Protein AF-A0A7C6VVK5-F1 (afdb_monomer_lite)

Structure (mmCIF, N/CA/C/O backbone):
data_AF-A0A7C6VVK5-F1
#
_entry.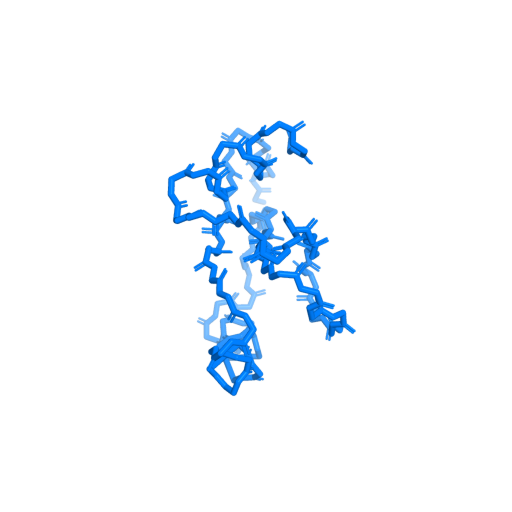id   AF-A0A7C6VVK5-F1
#
loop_
_atom_site.group_PDB
_atom_site.id
_atom_site.type_symbol
_atom_site.label_atom_id
_atom_site.label_alt_id
_atom_site.label_comp_id
_atom_site.label_asym_id
_atom_site.label_entity_id
_atom_site.label_seq_id
_atom_site.pdbx_PDB_ins_code
_atom_site.Cartn_x
_atom_site.Cartn_y
_atom_site.Cartn_z
_atom_site.occupancy
_atom_site.B_iso_or_equiv
_atom_site.auth_seq_id
_atom_site.auth_comp_id
_atom_site.auth_asym_id
_atom_site.auth_atom_id
_atom_site.pdbx_PDB_model_num
ATOM 1 N N . MET A 1 1 ? -13.585 0.503 19.750 1.00 48.09 1 MET A N 1
ATOM 2 C CA . MET A 1 1 ? -12.240 -0.082 19.545 1.00 48.09 1 MET A CA 1
ATOM 3 C C . MET A 1 1 ? -11.256 1.077 19.447 1.00 48.09 1 MET A C 1
ATOM 5 O O . MET A 1 1 ? -11.633 2.095 18.886 1.00 48.09 1 MET A O 1
ATOM 9 N N . LYS A 1 2 ? -10.078 1.008 20.082 1.00 45.41 2 LYS A N 1
ATOM 10 C CA . LYS A 1 2 ? -9.087 2.099 20.015 1.00 45.41 2 LYS A CA 1
ATOM 11 C C . LYS A 1 2 ? -8.516 2.166 18.595 1.00 45.41 2 LYS A C 1
ATOM 13 O O . LYS A 1 2 ? -7.988 1.161 18.130 1.00 45.41 2 LYS A O 1
ATOM 18 N N . ASN A 1 3 ? -8.599 3.326 17.944 1.00 51.75 3 ASN A N 1
ATOM 19 C CA . ASN A 1 3 ? -7.801 3.616 16.751 1.00 51.75 3 ASN A CA 1
ATOM 20 C C . ASN A 1 3 ? -6.337 3.662 17.194 1.00 51.75 3 ASN A C 1
ATOM 22 O O . ASN A 1 3 ? -5.947 4.587 17.906 1.00 51.75 3 ASN A O 1
ATOM 26 N N . ASN A 1 4 ? -5.554 2.639 16.857 1.00 57.41 4 ASN A N 1
ATOM 27 C CA . ASN A 1 4 ? -4.146 2.585 17.229 1.00 57.41 4 ASN A CA 1
ATOM 28 C C . ASN A 1 4 ? -3.319 3.197 16.094 1.00 57.41 4 ASN A C 1
ATOM 30 O O . ASN A 1 4 ? -2.772 2.472 15.269 1.00 57.41 4 ASN A O 1
ATOM 34 N N . TYR A 1 5 ? -3.251 4.533 16.055 1.00 64.06 5 TYR A N 1
ATOM 35 C CA . TYR A 1 5 ? -2.390 5.273 15.117 1.00 64.06 5 TYR A CA 1
ATOM 36 C C . TYR A 1 5 ? -0.892 4.949 15.287 1.00 64.06 5 TYR A C 1
ATOM 38 O O . TYR A 1 5 ? -0.085 5.358 14.464 1.00 64.06 5 TYR A O 1
ATOM 46 N N . ASP A 1 6 ? -0.525 4.181 16.317 1.00 83.12 6 ASP A N 1
ATOM 47 C CA . ASP A 1 6 ? 0.840 3.706 16.552 1.00 83.12 6 ASP A CA 1
ATOM 48 C C . ASP A 1 6 ? 1.273 2.583 15.588 1.00 83.12 6 ASP A C 1
ATOM 50 O O . ASP A 1 6 ? 2.447 2.216 15.570 1.00 83.12 6 ASP A O 1
ATOM 54 N N . MET A 1 7 ? 0.346 1.976 14.829 1.00 90.19 7 MET A N 1
ATOM 55 C CA . MET A 1 7 ? 0.651 0.851 13.936 1.00 90.19 7 MET A CA 1
ATOM 56 C C . MET A 1 7 ? -0.039 0.974 12.575 1.00 90.19 7 MET A C 1
ATOM 58 O O . MET A 1 7 ? -1.188 1.401 12.468 1.00 90.19 7 MET A O 1
ATOM 62 N N . ALA A 1 8 ? 0.661 0.522 11.535 1.00 93.94 8 ALA A N 1
ATOM 63 C CA . ALA A 1 8 ? 0.191 0.508 10.155 1.00 93.94 8 ALA A CA 1
ATOM 64 C C . ALA A 1 8 ? 0.566 -0.806 9.459 1.00 93.94 8 ALA A C 1
ATOM 66 O O . ALA A 1 8 ? 1.520 -1.485 9.848 1.00 93.94 8 ALA A O 1
ATOM 67 N N . ILE A 1 9 ? -0.171 -1.143 8.401 1.00 95.75 9 ILE A N 1
ATOM 68 C CA . ILE A 1 9 ? 0.159 -2.247 7.498 1.00 95.75 9 ILE A CA 1
ATOM 69 C C . ILE A 1 9 ? 0.797 -1.645 6.252 1.00 95.75 9 ILE A C 1
ATOM 71 O O . ILE A 1 9 ? 0.141 -0.922 5.509 1.00 95.75 9 ILE A O 1
ATOM 75 N N . LEU A 1 10 ? 2.066 -1.966 6.006 1.00 97.06 10 LEU A N 1
ATOM 76 C CA . LEU A 1 10 ? 2.751 -1.608 4.768 1.00 97.06 10 LEU A CA 1
ATOM 77 C C . LEU A 1 10 ? 2.883 -2.844 3.877 1.00 97.06 10 LEU A C 1
ATOM 79 O O . LEU A 1 10 ? 3.599 -3.789 4.210 1.00 97.06 10 LEU A O 1
ATOM 83 N N . VAL A 1 11 ? 2.229 -2.813 2.721 1.00 97.06 11 VAL A N 1
ATOM 84 C CA . VAL A 1 11 ? 2.397 -3.803 1.658 1.00 97.06 11 VAL A CA 1
ATOM 85 C C . VAL A 1 11 ? 3.422 -3.264 0.669 1.00 97.06 11 VAL A C 1
ATOM 87 O O . VAL A 1 11 ? 3.192 -2.260 -0.003 1.00 97.06 11 VAL A O 1
ATOM 90 N N . VAL A 1 12 ? 4.570 -3.929 0.585 1.00 96.56 12 VAL A N 1
ATOM 91 C CA . VAL A 1 12 ?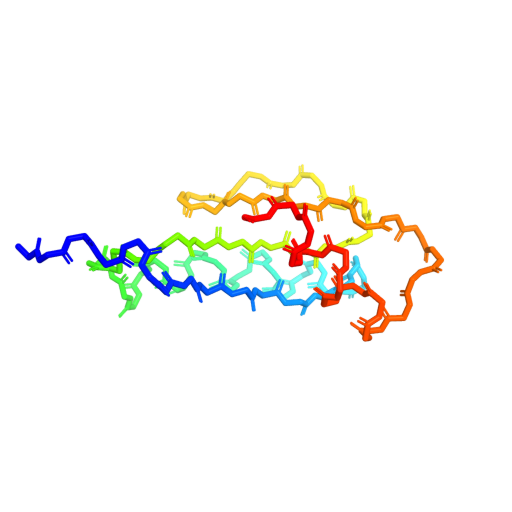 5.641 -3.577 -0.354 1.00 96.56 12 VAL A CA 1
ATOM 92 C C . VAL A 1 12 ? 5.526 -4.475 -1.575 1.00 96.56 12 VAL A C 1
ATOM 94 O O . VAL A 1 12 ? 5.409 -5.690 -1.431 1.00 96.56 12 VAL A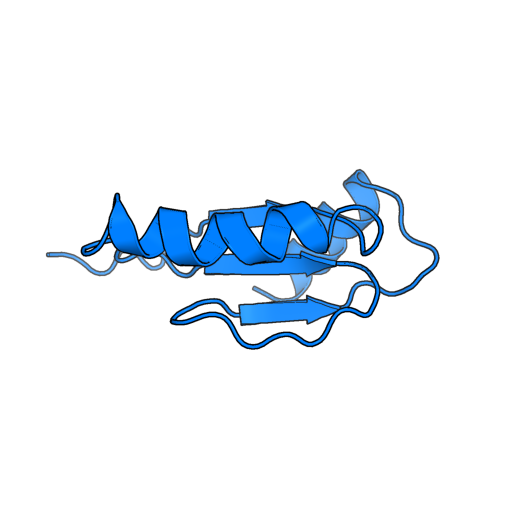 O 1
ATOM 97 N N . SER A 1 13 ? 5.540 -3.894 -2.772 1.00 95.56 13 SER A N 1
ATOM 98 C CA . SER A 1 13 ? 5.523 -4.650 -4.025 1.00 95.56 13 SER A CA 1
ATOM 99 C C . SER A 1 13 ? 6.141 -3.858 -5.185 1.00 95.56 13 SER A C 1
ATOM 101 O O . SER A 1 13 ? 6.724 -2.782 -5.010 1.00 95.56 13 SER A O 1
ATOM 103 N N . CYS A 1 14 ? 6.018 -4.402 -6.392 1.00 93.75 14 CYS A N 1
ATOM 104 C CA . CYS A 1 14 ? 6.321 -3.743 -7.654 1.00 93.75 14 CYS A CA 1
ATOM 105 C C . CYS A 1 14 ? 5.221 -4.028 -8.687 1.00 93.75 14 CYS A C 1
ATOM 107 O O . C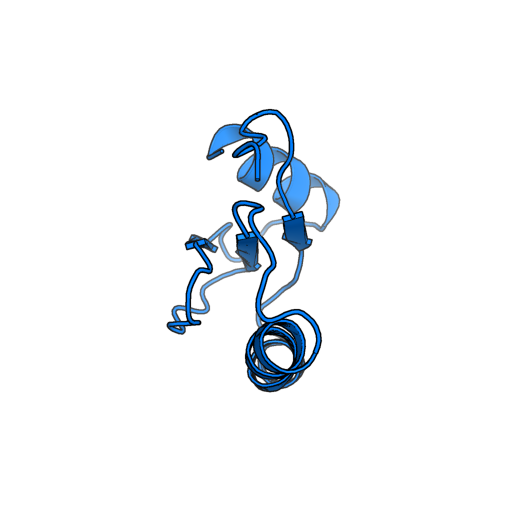YS A 1 14 ? 4.408 -4.938 -8.512 1.00 93.75 14 CYS A O 1
ATOM 109 N N . ASP A 1 15 ? 5.203 -3.266 -9.779 1.00 94.38 15 ASP A N 1
ATOM 110 C CA . ASP A 1 15 ? 4.137 -3.341 -10.791 1.00 94.38 15 ASP A CA 1
ATOM 111 C C . ASP A 1 15 ? 4.069 -4.715 -11.486 1.00 94.38 15 ASP A C 1
ATOM 113 O O . ASP A 1 15 ? 3.019 -5.103 -11.989 1.00 94.38 15 ASP A O 1
ATOM 117 N N . ALA A 1 16 ? 5.155 -5.496 -11.451 1.00 94.12 16 ALA A N 1
ATOM 118 C CA . ALA A 1 16 ? 5.170 -6.870 -11.957 1.00 94.12 16 ALA A CA 1
ATOM 119 C C . ALA A 1 16 ? 4.233 -7.823 -11.186 1.00 94.12 16 ALA A C 1
ATOM 121 O O . ALA A 1 16 ? 3.904 -8.881 -11.709 1.00 94.12 16 ALA A O 1
ATOM 122 N N . TYR A 1 17 ? 3.797 -7.446 -9.979 1.00 94.94 17 TYR A N 1
ATOM 123 C CA . TYR A 1 17 ? 2.830 -8.182 -9.154 1.00 94.94 17 TYR A CA 1
ATOM 124 C C . TYR A 1 17 ? 1.487 -7.437 -9.037 1.00 94.94 17 TYR A C 1
ATOM 126 O O . TYR A 1 17 ? 0.763 -7.585 -8.047 1.00 94.94 17 TYR A O 1
ATOM 134 N N . ALA A 1 18 ? 1.152 -6.583 -10.011 1.00 94.38 18 ALA A N 1
ATOM 135 C CA . ALA A 1 18 ? -0.124 -5.865 -10.031 1.00 94.38 18 ALA A CA 1
ATOM 136 C C . ALA A 1 18 ? -1.333 -6.818 -10.060 1.00 94.38 18 ALA A C 1
ATOM 138 O O . ALA A 1 18 ? -2.370 -6.532 -9.462 1.00 94.38 18 ALA A O 1
ATOM 139 N N . ASP A 1 19 ? -1.188 -7.976 -10.702 1.00 95.81 19 ASP A N 1
ATOM 140 C CA . ASP A 1 19 ? -2.185 -9.046 -10.721 1.00 95.81 19 ASP A CA 1
ATOM 141 C C . ASP A 1 19 ? -2.464 -9.608 -9.320 1.00 95.81 19 ASP A C 1
ATOM 143 O O . ASP A 1 19 ? -3.619 -9.844 -8.973 1.00 95.81 19 ASP A O 1
ATOM 147 N N . VAL A 1 20 ? -1.435 -9.751 -8.483 1.00 96.69 20 VAL A N 1
ATOM 148 C CA . VAL A 1 20 ? -1.580 -10.157 -7.081 1.00 96.69 20 VAL A C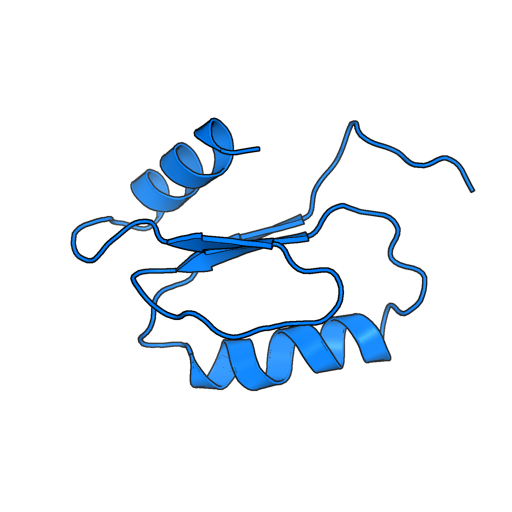A 1
ATOM 149 C C . VAL A 1 20 ? -2.262 -9.056 -6.275 1.00 96.69 20 VAL A C 1
ATOM 151 O O . VAL A 1 20 ? -3.218 -9.338 -5.551 1.00 96.69 20 VAL A O 1
ATOM 154 N N . ALA A 1 21 ? -1.821 -7.802 -6.421 1.00 95.69 21 ALA A N 1
ATOM 155 C CA . ALA A 1 21 ? -2.397 -6.655 -5.712 1.00 95.69 21 ALA A CA 1
ATOM 156 C C . ALA A 1 21 ? -3.905 -6.512 -5.980 1.00 95.69 21 ALA A C 1
ATOM 158 O O . ALA A 1 21 ? -4.684 -6.330 -5.039 1.00 95.69 21 ALA A O 1
ATOM 159 N N . LYS A 1 22 ? -4.317 -6.722 -7.239 1.00 94.50 22 LYS A N 1
ATOM 160 C CA . LYS A 1 22 ? -5.715 -6.696 -7.686 1.00 94.50 22 LYS A CA 1
ATOM 161 C C . LYS A 1 22 ? -6.632 -7.606 -6.870 1.00 94.50 22 LYS A C 1
ATOM 163 O O . LYS A 1 22 ? -7.795 -7.268 -6.668 1.00 94.50 22 LYS A O 1
ATOM 168 N N . TYR A 1 23 ? -6.138 -8.753 -6.407 1.00 96.50 23 TYR A N 1
ATOM 169 C CA . TYR A 1 23 ? -6.923 -9.678 -5.585 1.00 96.50 23 TYR A CA 1
ATOM 170 C C . TYR A 1 23 ? -6.620 -9.545 -4.094 1.00 96.50 23 TYR A C 1
ATOM 172 O O . TYR A 1 23 ? -7.517 -9.731 -3.275 1.00 96.50 23 TYR A O 1
ATOM 180 N N . PHE A 1 24 ? -5.388 -9.200 -3.726 1.00 97.69 24 PHE A N 1
ATOM 181 C CA . PHE A 1 24 ? -4.961 -9.121 -2.336 1.00 97.69 24 PHE A CA 1
ATOM 182 C C . PHE A 1 24 ? -5.806 -8.135 -1.520 1.00 97.69 24 PHE A C 1
ATOM 184 O O . PHE A 1 24 ? -6.359 -8.534 -0.497 1.00 97.69 24 PHE A O 1
ATOM 191 N N . PHE A 1 25 ? -5.963 -6.883 -1.966 1.00 97.19 25 PHE A N 1
ATOM 192 C CA . PHE A 1 25 ? -6.675 -5.867 -1.177 1.00 97.19 25 PHE A CA 1
ATOM 193 C C . PHE A 1 25 ? -8.181 -6.146 -1.028 1.00 97.19 25 PHE A C 1
ATOM 195 O O . PHE A 1 25 ? -8.676 -6.088 0.102 1.00 97.19 25 PHE A O 1
ATOM 202 N N . PRO A 1 26 ? -8.921 -6.550 -2.084 1.00 96.62 26 PRO A N 1
ATOM 203 C CA . PRO A 1 26 ? -10.311 -6.979 -1.918 1.00 96.62 26 PRO A CA 1
ATOM 204 C C . PRO A 1 26 ? -10.469 -8.168 -0.963 1.00 96.62 26 PRO A C 1
ATOM 206 O O . PRO A 1 26 ? -11.414 -8.213 -0.172 1.00 96.62 26 PRO A O 1
ATOM 209 N N . LEU A 1 27 ? -9.546 -9.136 -1.002 1.00 97.56 27 LEU A N 1
ATOM 210 C CA . LEU A 1 27 ? -9.584 -10.286 -0.097 1.00 97.56 27 LEU A CA 1
ATOM 211 C C . LEU A 1 27 ? -9.208 -9.901 1.338 1.00 97.56 27 LEU A C 1
ATOM 213 O O . LEU A 1 27 ? -9.838 -10.402 2.267 1.00 97.56 27 LEU A O 1
ATOM 217 N N . LEU A 1 28 ? -8.256 -8.984 1.528 1.00 97.31 28 LEU A N 1
ATOM 218 C CA . LEU A 1 28 ? -7.921 -8.427 2.838 1.00 97.31 28 LEU A CA 1
ATOM 219 C C . LEU A 1 28 ? -9.158 -7.793 3.480 1.00 97.31 28 LEU A C 1
ATOM 221 O O . LEU A 1 28 ? -9.491 -8.131 4.613 1.00 97.31 28 LEU A O 1
ATOM 225 N N . LYS A 1 29 ? -9.903 -6.966 2.735 1.00 95.50 29 LYS A N 1
ATOM 226 C CA . LYS A 1 29 ? -11.158 -6.376 3.221 1.00 95.50 29 LYS A CA 1
ATOM 227 C C . LYS A 1 29 ? -12.225 -7.433 3.502 1.00 95.50 29 LYS A C 1
ATOM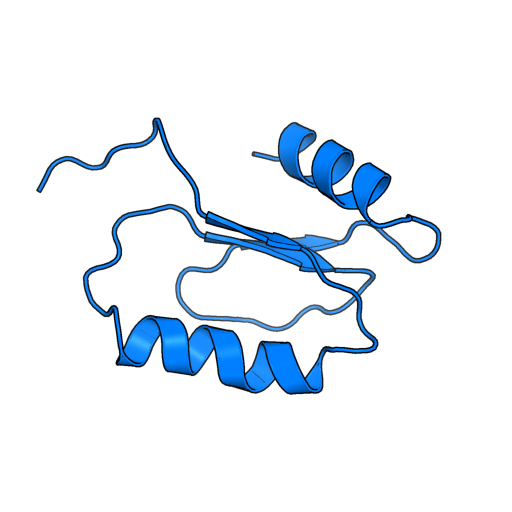 229 O O . LYS A 1 29 ? -12.909 -7.359 4.518 1.00 95.50 29 LYS A O 1
ATOM 234 N N . ARG A 1 30 ? -12.367 -8.434 2.628 1.00 96.81 30 ARG A N 1
ATOM 235 C CA . ARG A 1 30 ? -13.360 -9.507 2.790 1.00 96.81 30 ARG A CA 1
ATOM 236 C C . ARG A 1 30 ? -13.114 -10.352 4.039 1.00 96.81 30 ARG A C 1
ATOM 238 O O . ARG A 1 30 ? -14.073 -10.714 4.715 1.00 96.81 30 ARG A O 1
ATOM 245 N N . TYR A 1 31 ? -11.862 -10.711 4.305 1.00 97.75 31 TYR A N 1
ATOM 246 C CA . TYR A 1 31 ? -11.508 -11.625 5.394 1.00 97.75 31 TYR A CA 1
ATOM 247 C C . TYR A 1 31 ? -11.109 -10.914 6.687 1.00 97.75 31 TYR A C 1
ATOM 249 O O . TYR A 1 31 ? -11.093 -11.548 7.739 1.00 97.75 31 TYR A O 1
ATOM 257 N N . TRP A 1 32 ? -10.847 -9.608 6.635 1.00 95.94 32 TRP A N 1
ATOM 258 C CA . TRP A 1 32 ? -10.608 -8.771 7.806 1.00 95.94 32 TRP A CA 1
ATOM 259 C C . TRP A 1 32 ? -11.377 -7.437 7.714 1.00 95.94 32 TRP A C 1
ATOM 261 O O . TRP A 1 32 ? -10.777 -6.364 7.631 1.00 95.94 32 TRP A O 1
ATOM 271 N N . PRO A 1 33 ? -12.724 -7.479 7.723 1.00 95.06 33 PRO A N 1
ATOM 272 C CA . PRO A 1 33 ? -13.563 -6.309 7.448 1.00 95.06 33 PRO A CA 1
ATOM 273 C C . PRO A 1 33 ? -13.441 -5.189 8.488 1.00 95.06 33 PRO A C 1
ATOM 275 O O . PRO A 1 33 ? -13.569 -4.019 8.115 1.00 95.06 33 PRO A O 1
ATOM 278 N N . ASP A 1 34 ? -13.139 -5.551 9.740 1.00 94.00 34 ASP A N 1
ATOM 279 C CA . ASP A 1 34 ? -12.988 -4.651 10.894 1.00 94.00 34 ASP A CA 1
ATOM 280 C C . ASP A 1 34 ? -11.522 -4.226 11.139 1.00 94.00 34 ASP A C 1
ATOM 282 O O . ASP A 1 34 ? -11.133 -3.889 12.263 1.00 94.00 34 ASP A O 1
ATOM 286 N N . CYS A 1 35 ? -10.664 -4.301 10.114 1.00 91.56 35 CYS A N 1
ATOM 287 C CA . CYS A 1 35 ? -9.282 -3.833 10.199 1.00 91.56 35 CYS A CA 1
ATOM 288 C C . CYS A 1 35 ? -9.239 -2.309 10.400 1.00 91.56 35 CYS A C 1
ATOM 290 O O . CYS A 1 35 ? -9.595 -1.550 9.505 1.00 91.56 35 CYS A O 1
ATOM 292 N N . ASN A 1 36 ? -8.751 -1.872 11.565 1.00 90.69 36 ASN A N 1
ATOM 293 C CA . ASN A 1 36 ? -8.663 -0.454 11.948 1.00 90.69 36 ASN A CA 1
ATOM 294 C C . ASN A 1 36 ? -7.255 0.146 11.768 1.00 90.69 36 ASN A C 1
ATOM 296 O O . ASN A 1 36 ? -6.968 1.210 12.315 1.00 90.69 36 ASN A O 1
ATOM 300 N N . TYR A 1 37 ? -6.357 -0.554 11.073 1.00 92.81 37 TYR A N 1
ATOM 301 C CA . TYR A 1 37 ? -5.021 -0.046 10.763 1.00 92.81 37 TYR A CA 1
ATOM 302 C C . TYR A 1 37 ? -5.038 0.756 9.469 1.00 92.81 37 TYR A C 1
ATOM 304 O O . TYR A 1 37 ? -5.728 0.384 8.522 1.00 92.81 37 TYR A O 1
ATOM 312 N N . ASN A 1 38 ? -4.213 1.801 9.406 1.00 93.31 38 ASN A N 1
ATOM 313 C CA . ASN A 1 38 ? -3.917 2.456 8.140 1.00 93.31 38 ASN A CA 1
ATOM 314 C C . ASN A 1 38 ? -3.141 1.478 7.249 1.00 93.31 38 ASN A C 1
ATOM 316 O O . ASN A 1 38 ? -2.139 0.896 7.683 1.00 93.31 38 ASN A O 1
ATOM 320 N N . ILE A 1 39 ? -3.614 1.288 6.021 1.00 95.75 39 ILE A N 1
ATOM 321 C CA . ILE A 1 39 ? -3.016 0.363 5.061 1.00 95.75 39 ILE A CA 1
ATOM 322 C C . ILE A 1 39 ? -2.347 1.185 3.968 1.00 95.75 39 ILE A C 1
ATOM 324 O O . ILE A 1 39 ? -2.984 2.025 3.336 1.00 95.75 39 ILE A O 1
ATOM 328 N N . TYR A 1 40 ? -1.067 0.923 3.736 1.00 96.75 40 TYR A N 1
ATOM 329 C CA . TYR A 1 40 ? -0.268 1.582 2.713 1.00 96.75 40 TYR A CA 1
ATOM 330 C C . TYR A 1 40 ? 0.238 0.554 1.715 1.00 96.75 40 TYR A C 1
ATOM 332 O O . TYR A 1 40 ? 0.667 -0.540 2.092 1.00 96.75 40 TYR A O 1
ATOM 340 N N . PHE A 1 41 ? 0.223 0.914 0.440 1.00 97.62 41 PHE A N 1
ATOM 341 C CA . PHE A 1 41 ? 0.709 0.074 -0.641 1.00 97.62 41 PHE A CA 1
ATOM 342 C C . PHE A 1 41 ? 1.763 0.814 -1.450 1.00 97.62 41 PHE A C 1
ATOM 344 O O . PHE A 1 41 ? 1.432 1.756 -2.165 1.00 97.62 41 PHE A O 1
ATOM 351 N N . ILE A 1 42 ? 3.023 0.379 -1.370 1.00 97.25 42 ILE A N 1
ATOM 352 C CA . ILE A 1 42 ? 4.089 0.951 -2.195 1.00 97.25 42 ILE A CA 1
ATOM 353 C C . ILE A 1 42 ? 4.392 0.078 -3.416 1.00 97.25 42 ILE A C 1
ATOM 355 O O . ILE A 1 42 ? 4.666 -1.117 -3.290 1.00 97.25 42 ILE A O 1
ATOM 359 N N . ASN A 1 43 ? 4.381 0.696 -4.598 1.00 96.25 43 ASN A N 1
ATOM 360 C CA . ASN A 1 43 ? 4.684 0.073 -5.892 1.00 96.25 43 ASN A CA 1
ATOM 361 C C . ASN A 1 43 ? 5.566 0.997 -6.761 1.00 96.25 43 ASN A C 1
ATOM 363 O O . ASN A 1 43 ? 6.147 1.955 -6.245 1.00 96.25 43 ASN A O 1
ATOM 367 N N . ASN A 1 44 ? 5.768 0.693 -8.051 1.00 95.19 44 ASN A N 1
ATOM 368 C CA . ASN A 1 44 ? 6.514 1.593 -8.933 1.00 95.19 44 ASN A CA 1
ATOM 369 C C . ASN A 1 44 ? 5.629 2.750 -9.391 1.00 95.19 44 ASN A C 1
ATOM 371 O O . ASN A 1 44 ? 5.924 3.900 -9.064 1.00 95.19 44 ASN A O 1
ATOM 375 N N . THR A 1 45 ? 4.599 2.442 -10.181 1.00 95.31 45 THR A N 1
ATOM 376 C CA . THR A 1 45 ? 3.770 3.425 -10.894 1.00 95.31 45 THR A CA 1
ATOM 377 C C . THR A 1 45 ? 2.285 3.062 -10.950 1.00 95.31 45 THR A C 1
ATOM 379 O O . THR A 1 45 ? 1.490 3.839 -11.480 1.00 95.31 45 THR A O 1
ATOM 382 N N . LEU A 1 46 ? 1.894 1.912 -10.393 1.00 93.75 46 LEU A N 1
ATOM 383 C CA . LEU A 1 46 ? 0.506 1.473 -10.356 1.00 93.75 46 LEU A CA 1
ATOM 384 C C . LEU A 1 46 ? -0.346 2.455 -9.536 1.00 93.75 46 LEU A C 1
ATOM 386 O O . LEU A 1 46 ? -0.067 2.711 -8.363 1.00 93.75 46 LEU A O 1
ATOM 390 N N . ASN A 1 47 ? -1.394 2.982 -10.167 1.00 88.19 47 ASN A N 1
ATOM 391 C CA . ASN A 1 47 ? -2.364 3.906 -9.581 1.00 88.19 47 ASN A CA 1
ATOM 392 C C . ASN A 1 47 ? -3.756 3.278 -9.644 1.00 88.19 47 ASN A C 1
ATOM 394 O O . ASN A 1 47 ? -4.591 3.661 -10.457 1.00 88.19 47 ASN A O 1
ATOM 398 N N . GLU A 1 48 ? -3.958 2.264 -8.811 1.00 89.88 48 GLU A N 1
ATOM 399 C CA . GLU A 1 48 ? -5.243 1.586 -8.647 1.00 89.88 48 GLU A CA 1
ATOM 400 C C . GLU A 1 48 ? -5.865 2.018 -7.322 1.00 89.88 48 GLU A C 1
ATOM 402 O O . GLU A 1 48 ? -5.152 2.190 -6.331 1.00 89.88 48 GLU A O 1
ATOM 407 N N . ASP A 1 49 ? -7.184 2.184 -7.308 1.00 92.69 49 ASP A N 1
ATOM 408 C CA . ASP A 1 49 ? -7.926 2.547 -6.103 1.00 92.69 49 ASP A CA 1
ATOM 409 C C . ASP A 1 49 ? -8.381 1.279 -5.370 1.00 92.69 49 ASP A C 1
ATOM 411 O O . ASP A 1 49 ? -9.103 0.442 -5.921 1.00 92.69 49 ASP A O 1
ATOM 415 N N . TYR A 1 50 ? -7.937 1.124 -4.123 1.00 94.31 50 TYR A N 1
ATOM 416 C CA . TYR A 1 50 ? -8.330 0.023 -3.252 1.00 94.31 50 TYR A CA 1
ATOM 417 C C . TYR A 1 50 ? -8.960 0.592 -1.982 1.00 94.31 50 TYR A C 1
ATOM 419 O O . TYR A 1 50 ? -8.405 1.479 -1.335 1.00 94.31 50 TYR A O 1
ATOM 427 N N . GLU A 1 51 ? -10.112 0.047 -1.595 1.00 93.19 51 GLU A N 1
ATOM 428 C CA . GLU A 1 51 ? -10.880 0.554 -0.458 1.00 93.19 51 GLU A CA 1
ATOM 429 C C . GLU A 1 51 ? -10.049 0.569 0.839 1.00 93.19 51 GLU A C 1
ATOM 431 O O . GLU A 1 51 ? -9.581 -0.473 1.301 1.00 93.19 51 GLU A O 1
ATOM 436 N N . ASN A 1 52 ? -9.924 1.748 1.458 1.00 92.12 52 ASN A N 1
ATOM 437 C CA . ASN A 1 52 ? -9.152 1.991 2.686 1.00 92.12 52 ASN A CA 1
ATOM 438 C C . ASN A 1 52 ? -7.640 1.702 2.565 1.00 92.12 52 ASN A C 1
ATOM 440 O O . ASN A 1 52 ? -6.998 1.353 3.558 1.00 92.12 52 ASN A O 1
ATOM 444 N N . VAL A 1 53 ? -7.061 1.854 1.370 1.00 96.06 53 VAL A N 1
ATOM 445 C CA . VAL A 1 53 ? -5.619 1.700 1.128 1.00 96.06 53 VAL A CA 1
ATOM 446 C C . VAL A 1 53 ? -5.047 2.976 0.515 1.00 96.06 53 VAL A C 1
ATOM 448 O O . VAL A 1 53 ? -5.531 3.463 -0.501 1.00 96.06 53 VAL A O 1
ATOM 451 N N . THR A 1 54 ? -3.960 3.482 1.090 1.00 95.81 54 THR A N 1
ATOM 452 C CA . THR A 1 54 ? -3.199 4.606 0.536 1.00 95.81 54 THR A CA 1
ATOM 453 C C . THR A 1 54 ? -2.071 4.086 -0.349 1.00 95.81 54 THR A C 1
ATOM 455 O O . THR A 1 54 ? -1.163 3.399 0.123 1.00 95.81 54 THR A O 1
ATOM 458 N N . VAL A 1 55 ? -2.098 4.425 -1.636 1.00 96.69 55 VAL A N 1
ATOM 459 C CA . VAL A 1 55 ? -1.052 4.029 -2.590 1.00 96.69 55 VAL A CA 1
ATOM 460 C C . VAL A 1 55 ? 0.103 5.035 -2.583 1.00 96.69 55 VAL A C 1
ATOM 462 O O . VAL A 1 55 ? -0.110 6.244 -2.613 1.00 96.69 55 VAL A O 1
ATOM 465 N N . ILE A 1 56 ? 1.336 4.527 -2.550 1.00 96.19 56 ILE A N 1
ATOM 466 C CA . ILE A 1 56 ? 2.584 5.291 -2.626 1.00 96.19 56 ILE A CA 1
ATOM 467 C C . ILE A 1 56 ? 3.351 4.819 -3.867 1.00 96.19 56 ILE A C 1
ATOM 469 O O . ILE A 1 56 ? 3.680 3.640 -3.999 1.00 96.19 56 ILE A O 1
ATOM 473 N N . ASN A 1 57 ? 3.692 5.725 -4.780 1.00 94.94 57 ASN A N 1
ATOM 474 C CA . ASN A 1 57 ? 4.505 5.386 -5.950 1.00 94.94 57 ASN A CA 1
ATOM 475 C C . ASN A 1 57 ? 5.981 5.699 -5.678 1.00 94.94 57 ASN A C 1
ATOM 477 O O . ASN A 1 57 ? 6.384 6.857 -5.602 1.00 94.94 57 ASN A O 1
ATOM 481 N N . GLY A 1 58 ? 6.799 4.652 -5.537 1.00 91.19 58 GLY A N 1
ATOM 482 C CA . GLY A 1 58 ? 8.242 4.755 -5.285 1.00 91.19 58 GLY A CA 1
ATOM 483 C C . GLY A 1 58 ? 9.096 4.926 -6.548 1.00 91.19 58 GLY A C 1
ATOM 484 O O . GLY A 1 58 ? 10.313 5.075 -6.450 1.00 91.19 58 GLY A O 1
ATOM 485 N N . GLY A 1 59 ? 8.489 4.888 -7.738 1.00 91.06 59 GLY A N 1
ATOM 486 C CA . GLY A 1 59 ? 9.184 5.012 -9.018 1.00 91.06 59 GLY A CA 1
ATOM 487 C C . GLY A 1 59 ? 9.827 3.712 -9.524 1.00 91.06 59 GLY A C 1
ATOM 488 O O . GLY A 1 59 ? 9.751 2.641 -8.914 1.00 91.06 59 GLY A O 1
ATOM 489 N N . LEU A 1 60 ? 10.443 3.791 -10.708 1.00 89.62 60 LEU A N 1
ATOM 490 C CA . LEU A 1 60 ? 10.910 2.616 -11.457 1.00 89.62 60 LEU A CA 1
ATOM 491 C C . LEU A 1 60 ? 12.204 1.993 -10.904 1.00 89.62 60 LEU A C 1
ATOM 493 O O . LEU A 1 60 ? 12.344 0.775 -10.934 1.00 89.62 60 LEU A O 1
ATOM 497 N N . ASN A 1 61 ? 13.110 2.799 -10.345 1.00 88.00 61 ASN A N 1
ATOM 498 C CA . ASN A 1 61 ? 14.497 2.400 -10.060 1.00 88.00 61 ASN A CA 1
ATOM 499 C C . ASN A 1 61 ? 14.778 2.174 -8.568 1.00 88.00 61 ASN A C 1
ATOM 501 O O . ASN A 1 61 ? 15.794 2.626 -8.046 1.00 88.00 61 ASN A O 1
ATOM 505 N N . MET A 1 62 ? 13.863 1.505 -7.869 1.00 89.44 62 MET A N 1
ATOM 506 C CA . MET A 1 62 ? 13.989 1.263 -6.433 1.00 89.44 62 MET A CA 1
ATOM 507 C C . MET A 1 62 ? 13.945 -0.233 -6.124 1.00 89.44 62 MET A C 1
ATOM 509 O O . MET A 1 62 ? 13.011 -0.931 -6.539 1.00 89.44 62 MET A O 1
ATOM 513 N N . ASP A 1 63 ? 14.948 -0.712 -5.389 1.00 91.44 63 ASP A N 1
ATOM 514 C CA . ASP A 1 63 ? 14.950 -2.063 -4.833 1.00 91.44 63 ASP A CA 1
ATOM 515 C C . ASP A 1 63 ? 13.956 -2.190 -3.662 1.00 91.44 63 ASP A C 1
ATOM 517 O O . ASP A 1 63 ? 13.324 -1.221 -3.232 1.00 91.44 63 ASP A O 1
ATOM 521 N N . TRP A 1 64 ? 13.787 -3.408 -3.151 1.00 90.38 64 TRP A N 1
ATOM 522 C CA . TRP A 1 64 ? 12.842 -3.702 -2.072 1.00 90.38 64 TRP A CA 1
ATOM 523 C C . TRP A 1 64 ? 13.102 -2.893 -0.796 1.00 90.38 64 TRP A C 1
ATOM 525 O O . TRP A 1 64 ? 12.172 -2.329 -0.217 1.00 90.38 64 TRP A O 1
ATOM 535 N N . SER A 1 65 ? 14.359 -2.791 -0.370 1.00 93.56 65 SER A N 1
ATOM 536 C CA . SER A 1 65 ? 14.741 -2.072 0.852 1.00 93.56 65 SER A CA 1
ATOM 537 C C . SER A 1 65 ? 14.587 -0.560 0.692 1.00 93.56 65 SER A C 1
ATOM 539 O O . SER A 1 65 ? 14.165 0.132 1.620 1.00 93.56 65 SER A O 1
ATOM 541 N N . GLY A 1 66 ? 14.899 -0.040 -0.495 1.00 94.62 66 GLY A N 1
ATOM 542 C CA . GLY A 1 66 ? 14.658 1.339 -0.886 1.00 94.62 66 GLY A CA 1
ATOM 543 C C . GLY A 1 66 ? 13.176 1.678 -0.813 1.00 94.62 66 GLY A C 1
ATOM 544 O O . GLY A 1 66 ? 12.833 2.714 -0.248 1.00 94.62 66 GLY A O 1
ATOM 545 N N . ARG A 1 67 ? 12.295 0.780 -1.282 1.00 94.56 67 ARG A N 1
ATOM 546 C CA . ARG A 1 67 ? 10.836 0.968 -1.195 1.00 94.56 67 ARG A CA 1
ATOM 547 C C . ARG A 1 67 ? 10.379 1.046 0.241 1.00 94.56 67 ARG A C 1
ATOM 549 O O . ARG A 1 67 ? 9.674 1.984 0.581 1.00 94.56 67 ARG A O 1
ATOM 556 N N . VAL A 1 68 ? 10.829 0.138 1.103 1.00 95.31 68 VAL A N 1
ATOM 557 C CA . VAL A 1 68 ? 10.500 0.207 2.535 1.00 95.31 68 VAL A CA 1
ATOM 558 C C . VAL A 1 68 ? 10.878 1.577 3.105 1.00 95.31 68 VAL A C 1
ATOM 560 O O . VAL A 1 68 ? 10.034 2.244 3.690 1.00 95.31 68 VAL A O 1
ATOM 563 N N . LYS A 1 69 ? 12.111 2.046 2.874 1.00 95.25 69 LYS A N 1
ATOM 564 C CA . LYS A 1 69 ? 12.560 3.367 3.352 1.00 95.25 69 LYS A CA 1
ATOM 565 C C . LYS A 1 69 ? 11.744 4.522 2.767 1.00 95.25 69 LYS A C 1
ATOM 567 O O . LYS A 1 69 ? 11.389 5.442 3.493 1.00 95.25 69 LYS A O 1
ATOM 572 N N . SER A 1 70 ? 11.447 4.478 1.470 1.00 94.75 70 SER A N 1
ATOM 573 C CA . SER A 1 70 ? 10.648 5.504 0.798 1.00 94.75 70 SER A CA 1
ATOM 574 C C . SER A 1 70 ? 9.228 5.545 1.343 1.00 94.75 70 SER A C 1
ATOM 576 O O . SER A 1 70 ? 8.717 6.630 1.596 1.00 94.75 70 SER A O 1
ATOM 578 N N . ALA A 1 71 ? 8.610 4.382 1.557 1.00 95.44 71 ALA A N 1
ATOM 579 C CA . ALA A 1 71 ? 7.299 4.288 2.171 1.00 95.44 71 ALA A CA 1
ATOM 580 C C . ALA A 1 71 ? 7.336 4.903 3.566 1.00 95.44 71 ALA A C 1
ATOM 582 O O . ALA A 1 71 ? 6.582 5.831 3.795 1.00 95.44 71 ALA A O 1
ATOM 583 N N . LEU A 1 72 ? 8.268 4.484 4.432 1.00 94.19 72 LEU A N 1
ATOM 584 C CA . LEU A 1 72 ? 8.408 4.983 5.808 1.00 94.19 72 LEU A CA 1
ATOM 585 C C . LEU A 1 72 ? 8.566 6.510 5.915 1.00 94.19 72 LEU A C 1
ATOM 587 O O . LEU A 1 72 ? 8.151 7.082 6.911 1.00 94.19 72 LEU A O 1
ATOM 591 N N . ASN A 1 73 ? 9.128 7.179 4.905 1.00 94.25 73 ASN A N 1
ATOM 592 C CA . ASN A 1 73 ? 9.233 8.645 4.876 1.00 94.25 73 ASN A CA 1
ATOM 593 C C . ASN A 1 73 ? 7.932 9.363 4.453 1.00 94.25 73 ASN A C 1
ATOM 595 O O . ASN A 1 73 ? 7.882 10.589 4.497 1.00 94.25 73 ASN A O 1
ATOM 599 N N . ASN A 1 74 ? 6.920 8.626 3.989 1.00 88.94 74 ASN A N 1
ATOM 600 C CA . ASN A 1 74 ? 5.632 9.135 3.503 1.00 88.94 74 ASN A CA 1
ATOM 601 C C . ASN A 1 74 ? 4.449 8.722 4.405 1.00 88.94 74 ASN A C 1
ATOM 603 O O . ASN A 1 74 ? 3.299 8.888 3.995 1.00 88.94 74 ASN A O 1
ATOM 607 N N . ILE A 1 75 ? 4.718 8.167 5.594 1.00 87.81 75 ILE A N 1
ATOM 608 C CA . ILE A 1 75 ? 3.713 7.690 6.560 1.00 87.81 75 ILE A CA 1
ATOM 609 C C . ILE A 1 75 ? 3.799 8.435 7.883 1.00 87.81 75 ILE A C 1
ATOM 611 O O . ILE A 1 75 ? 4.936 8.741 8.303 1.00 87.81 75 ILE A O 1
#

Sequence (75 aa):
MKNNYDMAILVVSCDAYADVAKYFFPLLKRYWPDCNYNIYFINNTLNEDYENVTVINGGLNMDWSGRVKSALNNI

Secondary structure (DSSP, 8-state):
----TT-EEEEE--GGGHHHHHHHHHHHHHH-TT--SEEEEEESS-----TTEEEEE--SS--HHHHHHHHHTT-

Foldseek 3Di:
DDLPQVDAAEAEDEPVCVVVVVVVLVVCCVVPVPDSHQAEYEYADDDDDGPRYHYDHPHDPADRVRRVVSVVVVD

Radius of gyration: 12.48 Å; chains: 1; bounding box: 28×21×32 Å

pLDDT: mean 91.39, std 10.69, range [45.41, 97.75]